Protein AF-V4JKI3-F1 (afdb_monomer_lite)

Foldseek 3Di:
DVLVVDDDDPVLDDPLNVVVVVVVVCCVVPPDLLLVLLLCLQQVVVQQVVLVVVQVVVVVVPRVGSPVSHDDDDDVVSSVVSVVSNVVVDDPVSSVVSNVSSVVSSVVVVVSVVVVVVVVVVVVPD

Sequence (126 aa):
MSELGVSYSPDLVSPEAVGYTHFLSWLALNGGVGELAVLVGVNFRTFCVNSTRLAEWAEGLGVRSAGFLRCVGLDEEREKLAEAIAERHVNMPMYRHVALVAQHYELAFWRSVARAAKQGALSGQG

Secondary structure (DSSP, 8-state):
-GGGT----GGG--HHHHHHHHHHHHHHHH--HHHHHHHIIIIIHHHHHHHHHHHHHHHHTT-S--GGGS-S---HHHHHHHHHHHHHT--HHHHHHHHHHHHHHHHHHHHHHHHHHHHHHHHTT-

Structure (mmCIF, N/CA/C/O backbone):
data_AF-V4JKI3-F1
#
_entry.id   AF-V4JKI3-F1
#
loop_
_atom_site.group_PDB
_atom_site.id
_atom_site.type_symbol
_atom_site.label_atom_id
_atom_site.label_alt_id
_atom_site.label_comp_id
_atom_site.label_asym_id
_atom_site.label_entity_id
_atom_site.label_seq_id
_atom_site.pdbx_PDB_ins_code
_atom_site.Cartn_x
_atom_site.Cartn_y
_atom_site.Cartn_z
_atom_site.occupancy
_atom_site.B_iso_or_equiv
_atom_site.auth_seq_id
_atom_site.auth_comp_id
_atom_site.auth_asym_id
_atom_site.auth_atom_id
_atom_site.pdbx_PDB_model_num
ATOM 1 N N . MET A 1 1 ? -4.983 -6.393 19.408 1.00 56.62 1 MET A N 1
ATOM 2 C CA . MET A 1 1 ? -6.252 -7.042 19.000 1.00 56.62 1 MET A CA 1
ATOM 3 C C . MET A 1 1 ? -7.242 -7.150 20.152 1.00 56.62 1 MET A C 1
ATOM 5 O O . MET A 1 1 ? -8.351 -6.674 19.973 1.00 56.62 1 MET A O 1
ATOM 9 N N . SER A 1 2 ? -6.855 -7.662 21.331 1.00 62.22 2 SER A N 1
ATOM 10 C CA . SER A 1 2 ? -7.753 -7.735 22.504 1.00 62.22 2 SER A CA 1
ATOM 11 C C . SER A 1 2 ? -8.327 -6.379 22.931 1.00 62.22 2 SER A C 1
ATOM 13 O O . SER A 1 2 ? -9.511 -6.285 23.216 1.00 62.22 2 SER A O 1
ATOM 15 N N . GLU A 1 3 ? -7.515 -5.320 22.907 1.00 71.31 3 GLU A N 1
ATOM 16 C CA . GLU A 1 3 ? -7.956 -3.956 23.230 1.00 71.31 3 GLU A CA 1
ATOM 17 C C . GLU A 1 3 ? -8.997 -3.393 22.253 1.00 71.31 3 GLU A C 1
ATOM 19 O O . GLU A 1 3 ? -9.885 -2.657 22.663 1.00 71.31 3 GLU A O 1
ATOM 24 N N . LEU A 1 4 ? -8.913 -3.761 20.974 1.00 73.88 4 LEU A N 1
ATOM 25 C CA . LEU A 1 4 ? -9.875 -3.320 19.963 1.00 73.88 4 LEU A CA 1
ATOM 26 C C . LEU A 1 4 ? -11.128 -4.205 19.921 1.00 73.88 4 LEU A C 1
ATOM 28 O O . LEU A 1 4 ? -12.034 -3.927 19.145 1.00 73.88 4 LEU A O 1
ATOM 32 N N . GLY A 1 5 ? -11.167 -5.297 20.695 1.00 74.38 5 GLY A N 1
ATOM 33 C CA . GLY A 1 5 ? -12.268 -6.262 20.664 1.00 74.38 5 GLY A CA 1
ATOM 34 C C . GLY A 1 5 ? -12.444 -6.971 19.315 1.00 74.38 5 GLY A C 1
ATOM 35 O O . GLY A 1 5 ? -13.503 -7.534 19.062 1.00 74.38 5 GLY A O 1
ATOM 36 N N . VAL A 1 6 ? -11.431 -6.943 18.439 1.00 73.38 6 VAL A N 1
ATOM 37 C CA . VAL A 1 6 ? -11.506 -7.530 17.092 1.00 73.38 6 VAL A CA 1
ATOM 38 C C . VAL A 1 6 ? -10.906 -8.931 17.098 1.00 73.38 6 VAL A C 1
ATOM 40 O O . VAL A 1 6 ? -9.735 -9.112 17.447 1.00 73.38 6 VAL A O 1
ATOM 43 N N . SER A 1 7 ? -11.694 -9.910 16.657 1.00 80.50 7 SER A N 1
ATOM 44 C CA . SER A 1 7 ? -11.240 -11.253 16.303 1.00 80.50 7 SER A CA 1
ATOM 45 C C . SER A 1 7 ? -11.208 -11.422 14.783 1.00 80.50 7 SER A C 1
ATOM 47 O O . SER A 1 7 ? -12.003 -10.837 14.049 1.00 80.50 7 SER A O 1
ATOM 49 N N . TYR A 1 8 ? -10.259 -12.221 14.298 1.00 81.06 8 TYR A N 1
ATOM 50 C CA . TYR A 1 8 ? -10.235 -12.624 12.896 1.00 81.06 8 TYR A CA 1
ATOM 51 C C . TYR A 1 8 ? -11.410 -13.567 12.598 1.00 81.06 8 TYR A C 1
ATOM 53 O O . TYR A 1 8 ? -11.661 -14.497 13.365 1.00 81.06 8 TYR A O 1
ATOM 61 N N . SER A 1 9 ? -12.084 -13.353 11.466 1.00 83.31 9 SER A N 1
ATOM 62 C CA . SER A 1 9 ? -13.073 -14.275 10.904 1.00 83.31 9 SER A CA 1
ATOM 63 C C . SER A 1 9 ? -12.887 -14.377 9.384 1.00 83.31 9 SER A C 1
ATOM 65 O O . SER A 1 9 ? -12.823 -13.333 8.725 1.00 83.31 9 SER A O 1
ATOM 67 N N . PRO A 1 10 ? -12.830 -15.594 8.809 1.00 84.19 10 PRO A N 1
ATOM 68 C CA . PRO A 1 10 ? -12.776 -15.790 7.360 1.00 84.19 10 PRO A CA 1
ATOM 69 C C . PRO A 1 10 ? -13.943 -15.132 6.610 1.00 84.19 10 PRO A C 1
ATOM 71 O O . PRO A 1 10 ? -13.747 -14.620 5.512 1.00 84.19 10 PRO A O 1
ATOM 74 N N . ASP A 1 11 ? -15.128 -15.070 7.221 1.00 85.06 11 ASP A N 1
ATOM 75 C CA . ASP A 1 11 ? -16.337 -14.507 6.601 1.00 85.06 11 ASP A CA 1
ATOM 76 C C . ASP A 1 11 ? -16.264 -12.982 6.413 1.00 85.06 11 ASP A C 1
ATOM 78 O O . ASP A 1 11 ? -17.041 -12.399 5.660 1.00 85.06 11 ASP A O 1
ATOM 82 N N . LEU A 1 12 ? -15.321 -12.324 7.096 1.00 79.94 12 LEU A N 1
ATOM 83 C CA . LEU A 1 12 ? -15.086 -10.882 7.001 1.00 79.94 12 LEU A CA 1
ATOM 84 C C . LEU A 1 12 ? -14.006 -10.521 5.970 1.00 79.94 12 LEU A C 1
ATOM 86 O O . LEU A 1 12 ? -13.678 -9.343 5.807 1.00 79.94 12 LEU A O 1
ATOM 90 N N . VAL A 1 13 ? -13.429 -11.508 5.275 1.00 82.62 13 VAL A N 1
ATOM 91 C CA . VAL A 1 13 ? -12.420 -11.259 4.240 1.00 82.62 13 VAL A CA 1
ATOM 92 C C . VAL A 1 13 ? -13.071 -10.568 3.038 1.00 82.62 13 VAL A C 1
ATOM 94 O O . VAL A 1 13 ? -13.971 -11.100 2.395 1.00 82.62 13 VAL A O 1
ATOM 97 N N . SER A 1 14 ? -12.585 -9.369 2.708 1.00 82.75 14 SER A N 1
ATOM 98 C CA . SER A 1 14 ? -13.045 -8.605 1.543 1.00 82.75 14 SER A CA 1
ATOM 99 C C . SER A 1 14 ? -12.614 -9.289 0.233 1.00 82.75 14 SER A C 1
ATOM 101 O O . SER A 1 14 ? -11.419 -9.548 0.052 1.00 82.75 14 SER A O 1
ATOM 103 N N . PRO A 1 15 ? -13.538 -9.521 -0.722 1.00 87.31 15 PRO A N 1
ATOM 104 C CA . PRO A 1 15 ? -13.191 -10.006 -2.059 1.00 87.31 15 PRO A CA 1
ATOM 105 C C . PRO A 1 15 ? -12.174 -9.110 -2.776 1.00 87.31 15 PRO A C 1
ATOM 107 O O . PRO A 1 15 ? -11.311 -9.601 -3.500 1.00 87.31 15 PRO A O 1
ATOM 110 N N . GLU A 1 16 ? -12.224 -7.797 -2.546 1.00 86.62 16 GLU A N 1
ATOM 111 C CA . GLU A 1 16 ? -11.261 -6.849 -3.106 1.00 86.62 16 GLU A CA 1
ATOM 112 C C . GLU A 1 16 ? -9.844 -7.052 -2.542 1.00 86.62 16 GLU A C 1
ATOM 114 O O . GLU A 1 16 ? -8.874 -6.945 -3.290 1.00 86.62 16 GLU A O 1
ATOM 119 N N . ALA A 1 17 ? -9.704 -7.414 -1.260 1.00 84.31 17 ALA A N 1
ATOM 120 C CA . ALA A 1 17 ? -8.407 -7.755 -0.664 1.00 84.31 17 ALA A CA 1
ATOM 121 C C . ALA A 1 17 ? -7.819 -9.053 -1.251 1.00 84.31 17 ALA A C 1
ATOM 123 O O . ALA A 1 17 ? -6.609 -9.158 -1.475 1.00 84.31 17 ALA A O 1
ATOM 124 N N . VAL A 1 18 ? -8.680 -10.028 -1.562 1.00 89.38 18 VAL A N 1
ATOM 125 C CA . VAL A 1 18 ? -8.289 -11.244 -2.290 1.00 89.38 18 VAL A CA 1
ATOM 126 C C . VAL A 1 18 ? -7.815 -10.878 -3.698 1.00 89.38 18 VAL A C 1
ATOM 128 O O . VAL A 1 18 ? -6.714 -11.261 -4.095 1.00 89.38 18 VAL A O 1
ATOM 131 N N . GLY A 1 19 ? -8.587 -10.064 -4.425 1.00 91.94 19 GLY A N 1
ATOM 132 C CA . GLY A 1 19 ? -8.219 -9.561 -5.751 1.00 91.94 19 GLY A CA 1
ATOM 133 C C . GLY A 1 19 ? -6.879 -8.821 -5.760 1.00 91.94 19 GLY A C 1
ATOM 134 O O . GLY A 1 19 ? -6.051 -9.059 -6.643 1.00 91.94 19 GLY A O 1
ATOM 135 N N . TYR A 1 20 ? -6.613 -8.004 -4.736 1.00 92.00 20 TYR A N 1
ATOM 136 C CA . TYR A 1 20 ? -5.331 -7.317 -4.621 1.00 92.00 20 TYR A CA 1
ATOM 137 C C . TYR A 1 20 ? -4.175 -8.313 -4.470 1.00 92.00 20 TYR A C 1
ATOM 139 O O . TYR A 1 20 ? -3.173 -8.217 -5.173 1.00 92.00 20 TYR A O 1
ATOM 147 N N . THR A 1 21 ? -4.344 -9.339 -3.634 1.00 91.19 21 THR A N 1
ATOM 148 C CA . THR A 1 21 ? -3.334 -10.394 -3.439 1.00 91.19 21 THR A CA 1
ATOM 149 C C . THR A 1 21 ? -3.056 -11.174 -4.730 1.00 91.19 21 THR A C 1
ATOM 151 O O . THR A 1 21 ? -1.902 -11.485 -5.037 1.00 91.19 21 THR A O 1
ATOM 154 N N . HIS A 1 22 ? -4.087 -11.445 -5.536 1.00 95.12 22 HIS A N 1
ATOM 155 C CA . HIS A 1 22 ? -3.915 -12.040 -6.865 1.00 95.12 22 HIS A CA 1
ATOM 156 C C . HIS A 1 22 ? -3.135 -11.128 -7.814 1.00 95.12 22 HIS A C 1
ATOM 158 O O . HIS A 1 22 ? -2.247 -11.611 -8.514 1.00 95.12 22 HIS A O 1
ATOM 164 N N . PHE A 1 23 ? -3.417 -9.823 -7.818 1.00 94.56 23 PHE A N 1
ATOM 165 C CA . PHE A 1 23 ? -2.649 -8.862 -8.610 1.00 94.56 23 PHE A CA 1
ATOM 166 C C . PHE A 1 23 ? -1.176 -8.818 -8.186 1.00 94.56 23 PHE A C 1
ATOM 168 O O . PHE A 1 23 ? -0.301 -8.871 -9.046 1.00 94.56 23 PHE A O 1
ATOM 175 N N . LEU A 1 24 ? -0.890 -8.799 -6.881 1.00 93.88 24 LEU A N 1
ATOM 176 C CA . LEU A 1 24 ? 0.481 -8.850 -6.364 1.00 93.8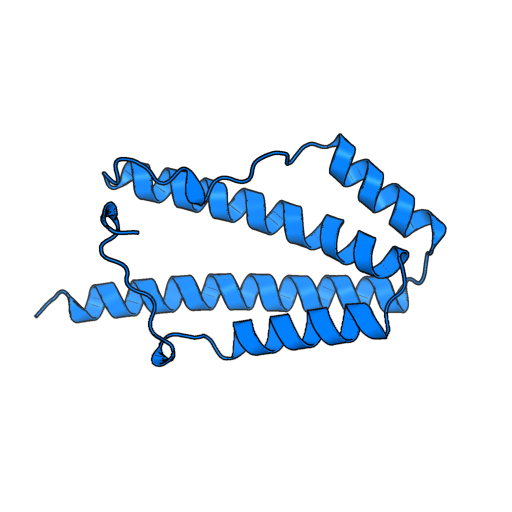8 24 LEU A CA 1
ATOM 177 C C . LEU A 1 24 ? 1.201 -10.138 -6.787 1.00 93.88 24 LEU A C 1
ATOM 179 O O . LEU A 1 24 ? 2.359 -10.095 -7.194 1.00 93.88 24 LEU A O 1
ATOM 183 N N . SER A 1 25 ? 0.500 -11.273 -6.754 1.00 95.56 25 SER A N 1
ATOM 184 C CA . SER A 1 25 ? 1.038 -12.565 -7.198 1.00 95.56 25 SER A CA 1
ATOM 185 C C . SER A 1 25 ? 1.316 -12.576 -8.703 1.00 95.56 25 SER A C 1
ATOM 187 O O . SER A 1 25 ? 2.366 -13.040 -9.142 1.00 95.56 25 SER A O 1
ATOM 189 N N . TRP A 1 26 ? 0.400 -12.026 -9.506 1.00 96.38 26 TRP A N 1
ATOM 190 C CA . TRP A 1 26 ? 0.605 -11.850 -10.941 1.00 96.38 26 TRP A CA 1
ATOM 191 C C . TRP A 1 26 ? 1.808 -10.947 -11.218 1.00 96.38 26 TRP A C 1
ATOM 193 O O . TRP A 1 26 ? 2.644 -11.297 -12.049 1.00 96.38 26 TRP A O 1
ATOM 203 N N . LEU A 1 27 ? 1.940 -9.834 -10.494 1.00 95.25 27 LEU A N 1
ATOM 204 C CA . LEU A 1 27 ? 3.048 -8.903 -10.663 1.00 95.25 27 LEU A CA 1
ATOM 205 C C . LEU A 1 27 ? 4.389 -9.538 -10.286 1.00 95.25 27 LEU A C 1
ATOM 207 O O . LEU A 1 27 ? 5.371 -9.327 -10.984 1.00 95.25 27 LEU A O 1
ATOM 211 N N . ALA A 1 28 ? 4.434 -10.357 -9.236 1.00 93.81 28 ALA A N 1
ATOM 212 C CA . ALA A 1 28 ? 5.646 -11.077 -8.854 1.00 93.81 28 ALA A CA 1
ATOM 213 C C . ALA A 1 28 ? 6.114 -12.078 -9.927 1.00 93.81 28 ALA A C 1
ATOM 215 O O . ALA A 1 28 ? 7.309 -12.332 -10.048 1.00 93.81 28 ALA A O 1
ATOM 216 N N . LEU A 1 29 ? 5.182 -12.648 -10.699 1.00 95.38 29 LEU A N 1
ATOM 217 C CA . LEU A 1 29 ? 5.481 -13.619 -11.756 1.00 95.38 29 LEU A CA 1
ATOM 218 C C . LEU A 1 29 ? 5.750 -12.976 -13.124 1.00 95.38 29 LEU A C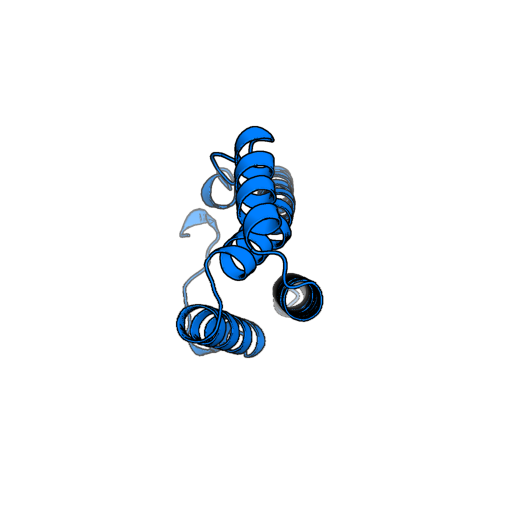 1
ATOM 220 O O . LEU A 1 29 ? 6.489 -13.544 -13.923 1.00 95.38 29 LEU A O 1
ATOM 224 N N . ASN A 1 30 ? 5.116 -11.838 -13.417 1.00 93.75 30 ASN A N 1
ATOM 225 C CA . ASN A 1 30 ? 5.098 -11.237 -14.758 1.00 93.75 30 ASN A CA 1
ATOM 226 C C . ASN A 1 30 ? 5.784 -9.865 -14.824 1.00 93.75 30 ASN A C 1
ATOM 228 O O . ASN A 1 30 ? 6.078 -9.384 -15.915 1.00 93.75 30 ASN A O 1
ATOM 232 N N . GLY A 1 31 ? 5.998 -9.216 -13.681 1.00 91.25 31 GLY A N 1
ATOM 233 C CA . GLY A 1 31 ? 6.670 -7.926 -13.578 1.00 91.25 31 GLY A CA 1
ATOM 234 C C . GLY A 1 31 ? 8.181 -8.065 -13.430 1.00 91.25 31 GLY A C 1
ATOM 235 O O . GLY A 1 31 ? 8.699 -9.093 -12.995 1.00 91.25 31 GLY A O 1
ATOM 236 N N . GLY A 1 32 ? 8.895 -6.999 -13.779 1.00 92.56 32 GLY A N 1
ATOM 237 C CA . GLY A 1 32 ? 10.307 -6.841 -13.478 1.00 92.56 32 GLY A CA 1
ATOM 238 C C . GLY A 1 32 ? 10.536 -6.069 -12.180 1.00 92.56 32 GLY A C 1
ATOM 239 O O . GLY A 1 32 ? 9.618 -5.606 -11.499 1.00 92.56 32 GLY A O 1
ATOM 240 N N . VAL A 1 33 ? 11.815 -5.886 -11.855 1.00 92.00 33 VAL A N 1
ATOM 241 C CA . VAL A 1 33 ? 12.250 -5.096 -10.693 1.00 92.00 33 VAL A CA 1
ATOM 242 C C . VAL A 1 33 ? 11.744 -3.647 -10.772 1.00 92.00 33 VAL A C 1
ATOM 244 O O . VAL A 1 33 ? 11.403 -3.069 -9.743 1.00 92.00 33 VAL A O 1
ATOM 247 N N . GLY A 1 34 ? 11.632 -3.082 -11.980 1.00 93.44 34 GLY A N 1
ATOM 248 C CA . GLY A 1 34 ? 11.077 -1.746 -12.200 1.00 93.44 34 GLY A CA 1
ATOM 249 C C . GLY A 1 34 ? 9.618 -1.628 -11.773 1.00 93.44 34 GLY A C 1
ATOM 250 O O . GLY A 1 34 ? 9.265 -0.743 -10.999 1.00 93.44 34 GLY A O 1
ATOM 251 N N . GLU A 1 35 ? 8.765 -2.550 -12.219 1.00 93.12 35 GLU A N 1
ATOM 252 C CA . GLU A 1 35 ? 7.348 -2.539 -11.860 1.00 93.12 35 GLU A CA 1
ATOM 253 C C . GLU A 1 35 ? 7.115 -2.799 -10.364 1.00 93.12 35 GLU A C 1
ATOM 255 O O . GLU A 1 35 ? 6.233 -2.184 -9.760 1.00 93.12 35 GLU A O 1
ATOM 260 N N . LEU A 1 36 ? 7.923 -3.665 -9.746 1.00 92.06 36 LEU A N 1
ATOM 261 C CA . LEU A 1 36 ? 7.895 -3.870 -8.295 1.00 92.06 36 LEU A CA 1
ATOM 262 C C . LEU A 1 36 ? 8.286 -2.593 -7.542 1.00 92.06 36 LEU A C 1
ATOM 264 O O . LEU A 1 36 ? 7.656 -2.250 -6.541 1.00 92.06 36 LEU A O 1
ATOM 268 N N . ALA A 1 37 ? 9.282 -1.856 -8.036 1.00 92.12 37 ALA A N 1
ATOM 269 C CA . ALA A 1 37 ? 9.685 -0.585 -7.448 1.00 92.12 37 ALA A CA 1
ATOM 270 C C . ALA A 1 37 ? 8.590 0.487 -7.580 1.00 92.12 37 ALA A C 1
ATOM 272 O O . ALA A 1 37 ? 8.328 1.206 -6.616 1.00 92.12 37 ALA A O 1
ATOM 273 N N . VAL A 1 38 ? 7.876 0.533 -8.713 1.00 91.12 38 VAL A N 1
ATOM 274 C CA . VAL A 1 38 ? 6.693 1.399 -8.883 1.00 91.12 38 VAL A CA 1
ATOM 275 C C . VAL A 1 38 ? 5.600 1.054 -7.876 1.00 91.12 38 VAL A C 1
ATOM 277 O O . VAL A 1 38 ? 5.057 1.957 -7.239 1.00 91.12 38 VAL A O 1
ATOM 280 N N . LEU A 1 39 ? 5.286 -0.233 -7.693 1.00 90.50 39 LEU A N 1
ATOM 281 C CA . LEU A 1 39 ? 4.305 -0.665 -6.695 1.00 90.50 39 LEU A CA 1
ATOM 282 C C . LEU A 1 39 ? 4.687 -0.169 -5.292 1.00 90.50 39 LEU A C 1
ATOM 284 O O . LEU A 1 39 ? 3.844 0.395 -4.594 1.00 90.50 39 LEU A O 1
ATOM 288 N N . VAL A 1 40 ? 5.945 -0.364 -4.884 1.00 86.44 40 VAL A N 1
ATOM 289 C CA . VAL A 1 40 ? 6.436 0.073 -3.569 1.00 86.44 40 VAL A CA 1
ATOM 290 C C . VAL A 1 40 ? 6.341 1.592 -3.437 1.00 86.44 40 VAL A C 1
ATOM 292 O O . VAL A 1 40 ? 5.745 2.073 -2.476 1.00 86.44 40 VAL A O 1
ATOM 295 N N . GLY A 1 41 ? 6.860 2.346 -4.409 1.00 83.88 41 GLY A N 1
ATOM 296 C CA . GLY A 1 41 ? 6.873 3.809 -4.362 1.00 83.88 41 GLY A CA 1
ATOM 297 C C . GLY A 1 41 ? 5.472 4.425 -4.313 1.00 83.88 41 GLY A C 1
ATOM 298 O O . GLY A 1 41 ? 5.212 5.323 -3.515 1.00 83.88 41 GLY A O 1
ATOM 299 N N . VAL A 1 42 ? 4.535 3.915 -5.117 1.00 81.31 42 VAL A N 1
ATOM 300 C CA . VAL A 1 42 ? 3.178 4.477 -5.213 1.00 81.31 42 VAL A CA 1
ATOM 301 C C . VAL A 1 42 ? 2.283 4.018 -4.059 1.00 81.31 42 VAL A C 1
ATOM 303 O O . VAL A 1 42 ? 1.511 4.818 -3.518 1.00 81.31 42 VAL A O 1
ATOM 306 N N . ASN A 1 43 ? 2.356 2.741 -3.672 1.00 82.69 43 ASN A N 1
ATOM 307 C CA . ASN A 1 43 ? 1.397 2.172 -2.728 1.00 82.69 43 ASN A CA 1
ATOM 308 C C . ASN A 1 43 ? 1.821 2.331 -1.268 1.00 82.69 43 ASN A C 1
ATOM 310 O O . ASN A 1 43 ? 0.997 2.678 -0.422 1.00 82.69 43 ASN A O 1
ATOM 314 N N . PHE A 1 44 ? 3.100 2.097 -0.960 1.00 83.81 44 PHE A N 1
ATOM 315 C CA . PHE A 1 44 ? 3.563 2.019 0.427 1.00 83.81 44 PHE A CA 1
ATOM 316 C C . PHE A 1 44 ? 3.399 3.352 1.160 1.00 83.81 44 PHE A C 1
ATOM 318 O O . PHE A 1 44 ? 2.899 3.388 2.283 1.00 83.81 44 PHE A O 1
ATOM 325 N N . ARG A 1 45 ? 3.722 4.465 0.493 1.00 83.56 45 ARG A N 1
ATOM 326 C CA . ARG A 1 45 ? 3.553 5.809 1.052 1.00 83.56 45 ARG A CA 1
ATOM 327 C C . ARG A 1 45 ? 2.107 6.097 1.441 1.00 83.56 45 ARG A C 1
ATOM 329 O O . ARG A 1 45 ? 1.835 6.515 2.565 1.00 83.56 45 ARG A O 1
ATOM 336 N N . THR A 1 46 ? 1.180 5.870 0.514 1.00 84.38 46 THR A N 1
ATOM 337 C CA . THR A 1 46 ? -0.252 6.125 0.729 1.00 84.38 46 THR A CA 1
ATOM 338 C C . THR A 1 46 ? -0.792 5.287 1.879 1.00 84.38 46 THR A C 1
ATOM 340 O O . THR A 1 46 ? -1.445 5.825 2.778 1.00 84.38 46 THR A O 1
ATOM 343 N N . PHE A 1 47 ? -0.448 3.998 1.888 1.00 86.88 47 PHE A N 1
ATOM 344 C CA . PHE A 1 47 ? -0.816 3.080 2.954 1.00 86.88 47 PHE A CA 1
ATOM 345 C C . PHE A 1 47 ? -0.339 3.595 4.316 1.00 86.88 47 PHE A C 1
ATOM 347 O O . PHE A 1 47 ? -1.141 3.729 5.238 1.00 86.88 47 PHE A O 1
ATOM 354 N N . CYS A 1 48 ? 0.935 3.984 4.414 1.00 88.06 48 CYS A N 1
ATOM 355 C CA . CYS A 1 48 ? 1.539 4.462 5.652 1.00 88.06 48 CYS A CA 1
ATOM 356 C C . CYS A 1 48 ? 0.946 5.767 6.180 1.00 88.06 48 CYS A C 1
ATOM 358 O O . CYS A 1 48 ? 0.742 5.915 7.389 1.00 88.06 48 CYS A O 1
ATOM 360 N N . VAL A 1 49 ? 0.642 6.714 5.292 1.00 87.69 49 VAL A N 1
ATOM 361 C CA . VAL A 1 49 ? -0.028 7.964 5.672 1.00 87.69 49 VAL A CA 1
ATOM 362 C C . VAL A 1 49 ? -1.424 7.671 6.220 1.00 87.69 49 VAL A C 1
ATOM 364 O O . VAL A 1 49 ? -1.797 8.181 7.278 1.00 87.69 49 VAL A O 1
ATOM 367 N N . ASN A 1 50 ? -2.198 6.834 5.529 1.00 89.50 50 ASN A N 1
ATOM 368 C CA . ASN A 1 50 ? -3.574 6.541 5.919 1.00 89.50 50 ASN A CA 1
ATOM 369 C C . ASN A 1 50 ? -3.650 5.698 7.196 1.00 89.50 50 ASN A C 1
ATOM 371 O O . ASN A 1 50 ? -4.478 5.977 8.062 1.00 89.50 50 ASN A O 1
ATOM 375 N N . SER A 1 51 ? -2.768 4.712 7.357 1.00 90.94 51 SER A N 1
ATOM 376 C CA . SER A 1 51 ? -2.718 3.867 8.550 1.00 90.94 51 SER A CA 1
ATOM 377 C C . SER A 1 51 ? -2.284 4.657 9.790 1.00 90.94 51 SER A C 1
ATOM 379 O O . SER A 1 51 ? -2.864 4.495 10.862 1.00 90.94 51 SER A O 1
ATOM 381 N N . THR A 1 52 ? -1.345 5.594 9.632 1.00 91.31 52 THR A N 1
ATOM 382 C CA . THR A 1 52 ? -0.932 6.508 10.708 1.00 91.31 52 THR A CA 1
ATOM 383 C C . THR A 1 52 ? -2.075 7.435 11.120 1.00 91.31 52 THR A C 1
ATOM 385 O O . THR A 1 52 ? -2.358 7.559 12.309 1.00 91.31 52 THR A O 1
ATOM 388 N N . ARG A 1 53 ? -2.805 8.010 10.155 1.00 90.69 53 ARG A N 1
ATOM 389 C CA . ARG A 1 53 ? -4.009 8.812 10.440 1.00 90.69 53 ARG A CA 1
ATOM 390 C C . ARG A 1 53 ? -5.093 8.000 11.145 1.00 90.69 53 ARG A C 1
ATOM 392 O O . ARG A 1 53 ? -5.762 8.516 12.035 1.00 90.69 53 ARG A O 1
ATOM 399 N N . LEU A 1 54 ? -5.269 6.735 10.760 1.00 89.62 54 LEU A N 1
ATOM 400 C CA . LEU A 1 54 ? -6.214 5.838 11.419 1.00 89.62 54 LEU A CA 1
ATOM 401 C C . LEU A 1 54 ? -5.808 5.569 12.875 1.00 89.62 54 LEU A C 1
ATOM 403 O O . LEU A 1 54 ? -6.677 5.557 13.744 1.00 89.62 54 LEU A O 1
ATOM 407 N N . ALA A 1 55 ? -4.508 5.399 13.146 1.00 91.00 55 ALA A N 1
ATOM 408 C CA . ALA A 1 55 ? -3.989 5.260 14.506 1.00 91.00 55 ALA A CA 1
ATOM 409 C C . ALA A 1 55 ? -4.315 6.488 15.362 1.00 91.00 55 ALA A C 1
ATOM 411 O O . ALA A 1 55 ? -4.887 6.355 16.440 1.00 91.00 55 ALA A O 1
ATOM 412 N N . GLU A 1 56 ? -4.002 7.679 14.849 1.00 91.88 56 GLU A N 1
ATOM 413 C CA . GLU A 1 56 ? -4.238 8.955 15.534 1.00 91.88 56 GLU A CA 1
ATOM 414 C C . GLU A 1 56 ? -5.719 9.180 15.826 1.00 91.88 56 GLU A C 1
ATOM 416 O O . GLU A 1 56 ? -6.086 9.594 16.924 1.00 91.88 56 GLU A O 1
ATOM 421 N N . TRP A 1 57 ? -6.583 8.863 14.862 1.00 90.56 57 TRP A N 1
ATOM 422 C CA . TRP A 1 57 ? -8.024 8.942 15.053 1.00 90.56 57 TRP A CA 1
ATOM 423 C C . TRP A 1 57 ? -8.520 7.965 16.128 1.00 90.56 57 TRP A C 1
ATOM 425 O O . TRP A 1 57 ? -9.290 8.366 16.998 1.00 90.56 57 TRP A O 1
ATOM 435 N N . ALA A 1 58 ? -8.062 6.710 16.109 1.00 88.69 58 ALA A N 1
ATOM 436 C CA . ALA A 1 58 ? -8.441 5.711 17.108 1.00 88.69 58 ALA A CA 1
ATOM 437 C C . ALA A 1 58 ? -7.980 6.105 18.524 1.00 88.69 58 ALA A C 1
ATOM 439 O O . ALA A 1 58 ? -8.745 5.990 19.482 1.00 88.69 58 ALA A O 1
ATOM 440 N N . GLU A 1 59 ? -6.757 6.619 18.654 1.00 91.25 59 GLU A N 1
ATOM 441 C CA . GLU A 1 59 ? -6.214 7.144 19.914 1.00 91.25 59 GLU A CA 1
ATOM 442 C C . GLU A 1 59 ? -7.022 8.357 20.404 1.00 91.25 59 GLU A C 1
ATOM 444 O O . GLU A 1 59 ? -7.365 8.440 21.583 1.00 91.25 59 GLU A O 1
ATOM 449 N N . GLY A 1 60 ? -7.440 9.240 19.490 1.00 90.12 60 GLY A N 1
ATOM 450 C CA . GLY A 1 60 ? -8.350 10.351 19.785 1.00 90.12 60 GLY A CA 1
ATOM 451 C C . GLY A 1 60 ? -9.741 9.923 20.276 1.00 90.12 60 GLY A C 1
ATOM 452 O O . GLY A 1 60 ? -10.413 10.701 20.950 1.00 90.12 60 GLY A O 1
ATOM 453 N N . LEU A 1 61 ? -10.165 8.687 19.989 1.00 89.31 61 LEU A N 1
ATOM 454 C CA . LEU A 1 61 ? -11.405 8.083 20.493 1.00 89.31 61 LEU A CA 1
ATOM 455 C C . LEU A 1 61 ? -11.221 7.304 21.809 1.00 89.31 61 LEU A C 1
ATOM 457 O O . LEU A 1 61 ? -12.180 6.714 22.305 1.00 89.31 61 LEU A O 1
ATOM 461 N N . GLY A 1 62 ? -10.018 7.298 22.390 1.00 88.62 62 GLY A N 1
ATOM 462 C CA . GLY A 1 62 ? -9.733 6.661 23.679 1.00 88.62 62 GLY A CA 1
ATOM 463 C C . GLY A 1 62 ? -9.146 5.247 23.601 1.00 88.62 62 GLY A C 1
ATOM 464 O O . GLY A 1 62 ? -9.023 4.593 24.637 1.00 88.62 62 GLY A O 1
ATOM 465 N N . VAL A 1 63 ? -8.752 4.763 22.416 1.00 88.94 63 VAL A N 1
ATOM 466 C CA . VAL A 1 63 ? -7.931 3.541 22.298 1.00 88.94 63 VAL A CA 1
ATOM 467 C C . VAL A 1 63 ? -6.554 3.812 22.913 1.00 88.94 63 VAL A C 1
ATOM 469 O O . VAL A 1 63 ? -5.904 4.783 22.533 1.00 88.94 63 VAL A O 1
ATOM 472 N N . ARG A 1 64 ? -6.069 2.971 23.843 1.00 86.19 64 ARG A N 1
ATOM 473 C CA . ARG A 1 64 ? -4.806 3.263 24.557 1.00 86.19 64 ARG A CA 1
ATOM 474 C C . ARG A 1 64 ? -3.575 3.053 23.683 1.00 86.19 64 ARG A C 1
ATOM 476 O O . ARG A 1 64 ? -2.566 3.712 23.911 1.00 86.19 64 ARG A O 1
ATOM 483 N N . SER A 1 65 ? -3.627 2.131 22.721 1.00 85.50 65 SER A N 1
ATOM 484 C CA . SER A 1 65 ? -2.539 1.921 21.764 1.00 85.50 65 SER A CA 1
ATOM 485 C C . SER A 1 65 ? -3.050 1.501 20.388 1.00 85.50 65 SER A C 1
ATOM 487 O O . SER A 1 65 ? -3.559 0.392 20.203 1.00 85.50 65 SER A O 1
ATOM 489 N N . ALA A 1 66 ? -2.853 2.370 19.393 1.00 88.25 66 ALA A N 1
ATOM 490 C CA . ALA A 1 66 ? -3.062 2.055 17.981 1.00 88.25 66 ALA A CA 1
ATO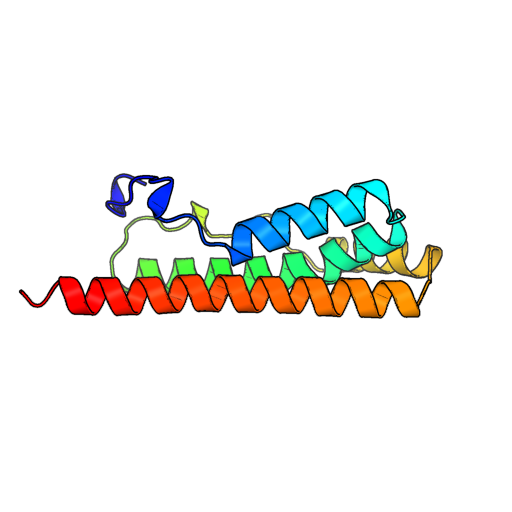M 491 C C . ALA A 1 66 ? -1.736 2.003 17.196 1.00 88.25 66 ALA A C 1
ATOM 493 O O . ALA A 1 66 ? -1.727 1.996 15.965 1.00 88.25 66 ALA A O 1
ATOM 494 N N . GLY A 1 67 ? -0.601 1.905 17.901 1.00 85.88 67 GLY A N 1
ATOM 495 C CA . GLY A 1 67 ? 0.741 1.953 17.312 1.00 85.88 67 GLY A CA 1
ATOM 496 C C . GLY A 1 67 ? 1.019 0.877 16.257 1.00 85.88 67 GLY A C 1
ATOM 497 O O . GLY A 1 67 ? 1.813 1.113 15.356 1.00 85.88 67 GLY A O 1
ATOM 498 N N . PHE A 1 68 ? 0.322 -0.263 16.298 1.00 85.88 68 PHE A N 1
ATOM 499 C CA . PHE A 1 68 ? 0.453 -1.325 15.289 1.00 85.88 68 PHE A CA 1
ATOM 500 C C . PHE A 1 68 ? 0.003 -0.900 13.878 1.00 85.88 68 PHE A C 1
ATOM 502 O O . PHE A 1 68 ? 0.366 -1.556 12.906 1.00 85.88 68 PHE A O 1
ATOM 509 N N . LEU A 1 69 ? -0.795 0.169 13.759 1.00 88.31 69 LEU A N 1
ATOM 510 C CA . LEU A 1 69 ? -1.192 0.752 12.475 1.00 88.31 69 LEU A CA 1
ATOM 511 C C . LEU A 1 69 ? -0.142 1.730 11.935 1.00 88.31 69 LEU A C 1
ATOM 513 O O . LEU A 1 69 ? -0.163 2.054 10.749 1.00 88.31 69 LEU A O 1
ATOM 517 N N . ARG A 1 70 ? 0.766 2.236 12.774 1.00 88.50 70 ARG A N 1
ATOM 518 C CA . ARG A 1 70 ? 1.765 3.219 12.348 1.00 88.50 70 ARG A CA 1
ATOM 519 C C . ARG A 1 70 ? 2.850 2.517 11.541 1.00 88.50 70 ARG A C 1
ATOM 521 O O . ARG A 1 70 ? 3.456 1.550 11.997 1.00 88.50 70 ARG A O 1
ATOM 528 N N . CYS A 1 71 ? 3.114 3.027 10.344 1.00 84.19 71 CYS A N 1
ATOM 529 C CA . CYS A 1 71 ? 4.260 2.565 9.577 1.00 84.19 71 CYS A CA 1
ATOM 530 C C . CYS A 1 71 ? 5.564 3.007 10.232 1.00 84.19 71 CYS A C 1
ATOM 532 O O . CYS A 1 71 ? 5.707 4.151 10.662 1.00 84.19 71 CYS A O 1
ATOM 534 N N . VAL A 1 72 ? 6.544 2.111 10.217 1.00 75.81 72 VAL A N 1
ATOM 535 C CA . VAL A 1 72 ? 7.922 2.406 10.602 1.00 75.81 72 VAL A CA 1
ATOM 536 C C . VAL A 1 72 ? 8.768 2.433 9.333 1.00 75.81 72 VAL A C 1
ATOM 538 O O . VAL A 1 72 ? 8.679 1.521 8.514 1.00 75.81 72 VAL A O 1
ATOM 541 N N . GLY A 1 73 ? 9.592 3.469 9.171 1.00 67.69 73 GLY A N 1
ATOM 542 C CA . GLY A 1 73 ? 10.528 3.561 8.047 1.00 67.69 73 GLY A CA 1
ATOM 543 C C . GLY A 1 73 ? 9.924 4.087 6.744 1.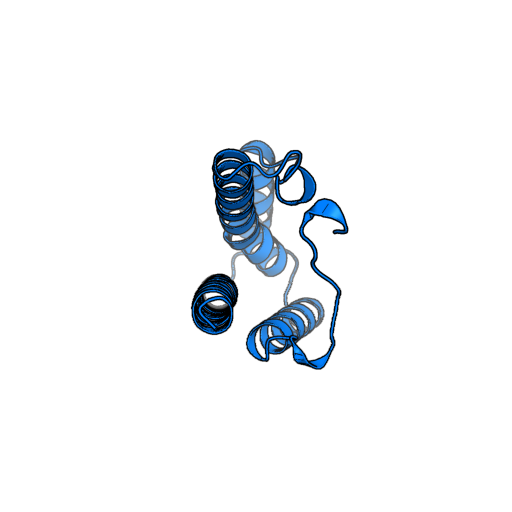00 67.69 73 GLY A C 1
ATOM 544 O O . GLY A 1 73 ? 10.383 3.692 5.678 1.00 67.69 73 GLY A O 1
ATOM 545 N N . LEU A 1 74 ? 8.909 4.955 6.810 1.00 70.44 74 LEU A N 1
ATOM 546 C CA . LEU A 1 74 ? 8.609 5.853 5.695 1.00 70.44 74 LEU A CA 1
ATOM 547 C C . LEU A 1 74 ? 9.578 7.037 5.779 1.00 70.44 74 LEU A C 1
ATOM 549 O O . LEU A 1 74 ? 9.488 7.839 6.707 1.00 70.44 74 LEU A O 1
ATOM 553 N N . ASP A 1 75 ? 10.502 7.128 4.833 1.00 78.50 75 ASP A N 1
ATOM 554 C CA . ASP A 1 75 ? 11.382 8.278 4.667 1.00 78.50 75 ASP A CA 1
ATOM 555 C C . ASP A 1 75 ? 11.528 8.604 3.174 1.00 78.50 75 ASP A C 1
ATOM 557 O O . ASP A 1 75 ? 11.306 7.761 2.300 1.00 78.50 75 ASP A O 1
ATOM 561 N N . GLU A 1 76 ? 11.866 9.858 2.875 1.00 82.94 76 GLU A N 1
ATOM 562 C CA . GLU A 1 76 ? 12.058 10.306 1.493 1.00 82.94 76 GLU A CA 1
ATOM 563 C C . GLU A 1 76 ? 13.201 9.562 0.789 1.00 82.94 76 GLU A C 1
ATOM 565 O O . GLU A 1 76 ? 13.215 9.479 -0.437 1.00 82.94 76 GLU A O 1
ATOM 570 N N . GLU A 1 77 ? 14.180 9.037 1.532 1.00 86.00 77 GLU A N 1
ATOM 571 C CA . GLU A 1 77 ? 15.306 8.312 0.944 1.00 86.00 77 GLU A CA 1
ATOM 572 C C . GLU A 1 77 ? 14.853 6.988 0.325 1.00 86.00 77 GLU A C 1
ATOM 574 O O . GLU A 1 77 ? 15.251 6.660 -0.790 1.00 86.00 77 GLU A O 1
ATOM 579 N N . ARG A 1 78 ? 13.963 6.250 0.989 1.00 83.19 78 ARG A N 1
ATOM 580 C CA . ARG A 1 78 ? 13.372 5.011 0.470 1.00 83.19 78 ARG A CA 1
ATOM 581 C C . ARG A 1 78 ? 12.487 5.258 -0.739 1.00 83.19 78 ARG A C 1
ATOM 583 O O . ARG A 1 78 ? 12.519 4.457 -1.672 1.00 83.19 78 ARG A O 1
ATOM 590 N N . GLU A 1 79 ? 11.736 6.357 -0.747 1.00 85.88 79 GLU A N 1
ATOM 591 C CA . GLU A 1 79 ? 10.953 6.764 -1.920 1.00 85.88 79 GLU A CA 1
ATOM 592 C C . GLU A 1 79 ? 11.878 7.050 -3.113 1.00 85.88 79 GLU A C 1
ATOM 594 O O . GLU A 1 79 ? 11.681 6.479 -4.186 1.00 85.88 79 GLU A O 1
ATOM 599 N N . LYS A 1 80 ? 12.957 7.818 -2.900 1.00 88.81 80 LYS A N 1
ATOM 600 C CA . LYS A 1 80 ? 13.979 8.095 -3.926 1.00 88.81 80 LYS A CA 1
ATOM 601 C C . LYS A 1 80 ? 14.672 6.827 -4.423 1.00 88.81 80 LYS A C 1
ATOM 603 O O . LYS A 1 80 ? 14.963 6.711 -5.609 1.00 88.81 80 LYS A O 1
ATOM 608 N N . LEU A 1 81 ? 14.938 5.860 -3.542 1.00 89.81 81 LEU A N 1
ATOM 609 C CA . LEU A 1 81 ? 15.519 4.573 -3.932 1.00 89.81 81 LEU A CA 1
ATOM 610 C C . LEU A 1 81 ? 14.565 3.767 -4.821 1.00 89.81 81 LEU A C 1
ATOM 612 O O . LEU A 1 81 ? 15.002 3.216 -5.830 1.00 89.81 81 LEU A O 1
ATOM 616 N N . ALA A 1 82 ? 13.276 3.710 -4.475 1.00 89.31 82 ALA A N 1
ATOM 617 C CA . ALA A 1 82 ? 12.273 3.041 -5.300 1.00 89.31 82 ALA A CA 1
ATOM 618 C C . ALA A 1 82 ? 12.133 3.723 -6.672 1.00 89.31 82 ALA A C 1
ATOM 620 O O . ALA A 1 82 ? 12.129 3.044 -7.698 1.00 89.31 82 ALA A O 1
ATOM 621 N N . GLU A 1 83 ? 12.103 5.056 -6.704 1.00 89.19 83 GLU A N 1
ATOM 622 C CA . GLU A 1 83 ? 12.062 5.834 -7.945 1.00 89.19 83 GLU A CA 1
ATOM 623 C C . GLU A 1 83 ? 13.299 5.580 -8.813 1.00 89.19 83 GLU A C 1
ATOM 625 O O . GLU A 1 83 ? 13.162 5.200 -9.972 1.00 89.19 83 GLU A O 1
ATOM 630 N N . ALA A 1 84 ? 14.505 5.645 -8.245 1.00 92.31 84 ALA A N 1
ATOM 631 C CA . ALA A 1 84 ? 15.745 5.399 -8.980 1.00 92.31 84 ALA A CA 1
ATOM 632 C C . ALA A 1 84 ? 15.843 3.969 -9.546 1.00 92.31 84 ALA A C 1
ATOM 634 O O . ALA A 1 84 ? 16.476 3.749 -10.583 1.00 92.31 84 ALA A O 1
ATOM 635 N N . ILE A 1 85 ? 15.250 2.977 -8.874 1.00 92.69 85 ILE A N 1
ATOM 636 C CA . ILE A 1 85 ? 15.145 1.611 -9.404 1.00 92.69 85 ILE A CA 1
ATOM 637 C C . ILE A 1 85 ? 14.148 1.581 -10.564 1.00 92.69 85 ILE A C 1
ATOM 639 O O . ILE A 1 85 ? 14.461 1.026 -11.618 1.00 92.69 85 ILE A O 1
ATOM 643 N N . ALA A 1 86 ? 12.980 2.206 -10.408 1.00 90.81 86 ALA A N 1
ATOM 644 C CA . ALA A 1 86 ? 11.999 2.303 -11.479 1.00 90.81 86 ALA A CA 1
ATOM 645 C C . ALA A 1 86 ? 12.581 3.029 -12.713 1.00 90.81 86 ALA A C 1
ATOM 647 O O . ALA A 1 86 ? 12.469 2.554 -13.841 1.00 90.81 86 ALA A O 1
ATOM 648 N N . GLU A 1 87 ? 13.299 4.130 -12.555 1.00 91.88 87 GLU A N 1
ATOM 649 C CA . GLU A 1 87 ? 13.871 4.873 -13.686 1.00 91.88 87 GLU A CA 1
ATOM 650 C C . GLU A 1 87 ? 14.859 4.055 -14.538 1.00 91.88 87 GLU A C 1
ATOM 652 O O . GLU A 1 87 ? 14.977 4.266 -15.745 1.00 91.88 87 GLU A O 1
ATOM 657 N N . ARG A 1 88 ? 15.540 3.062 -13.954 1.00 92.94 88 ARG A N 1
ATOM 658 C CA . ARG A 1 88 ? 16.474 2.189 -14.693 1.00 92.94 88 ARG A CA 1
ATOM 659 C C . ARG A 1 88 ? 15.782 1.156 -15.578 1.00 92.94 88 ARG A C 1
ATOM 661 O O . ARG A 1 88 ? 16.415 0.593 -16.467 1.00 92.94 88 ARG A O 1
ATOM 668 N N . HIS A 1 89 ? 14.504 0.897 -15.329 1.00 89.50 89 HIS A N 1
ATOM 669 C CA . HIS A 1 89 ? 13.728 -0.174 -15.953 1.00 89.50 89 HIS A CA 1
ATOM 670 C C . HIS A 1 89 ? 12.487 0.363 -16.680 1.00 89.50 89 HIS A C 1
ATOM 672 O O . HIS A 1 89 ? 11.493 -0.345 -16.809 1.00 89.50 89 HIS A O 1
ATOM 678 N N . VAL A 1 90 ? 12.533 1.621 -17.136 1.00 83.44 90 VAL A N 1
ATOM 679 C CA . VAL A 1 90 ? 11.364 2.352 -17.642 1.00 83.44 90 VAL A CA 1
ATOM 680 C C . VAL A 1 90 ? 10.608 1.577 -18.719 1.00 83.44 90 VAL A C 1
ATOM 682 O O . VAL A 1 90 ? 11.040 1.436 -19.862 1.00 83.44 90 VAL A O 1
ATOM 685 N N . ASN A 1 91 ? 9.403 1.165 -18.339 1.00 89.25 91 ASN A N 1
ATOM 686 C CA . ASN A 1 91 ? 8.356 0.662 -19.209 1.00 89.25 91 ASN A CA 1
ATOM 687 C C . ASN A 1 91 ? 7.075 1.431 -18.873 1.00 89.25 91 ASN A C 1
ATOM 689 O O . ASN A 1 91 ? 6.258 1.006 -18.058 1.00 89.25 91 ASN A O 1
ATOM 693 N N . MET A 1 92 ? 6.916 2.610 -19.477 1.00 90.00 92 MET A N 1
ATOM 694 C CA . MET A 1 92 ? 5.824 3.531 -19.141 1.00 90.00 92 MET A CA 1
ATOM 695 C C . MET A 1 92 ? 4.415 2.915 -19.235 1.00 90.00 92 MET A C 1
ATOM 697 O O . MET A 1 92 ? 3.603 3.191 -18.347 1.00 90.00 92 MET A O 1
ATOM 701 N N . PRO A 1 93 ? 4.089 2.079 -20.244 1.00 93.44 93 PRO A N 1
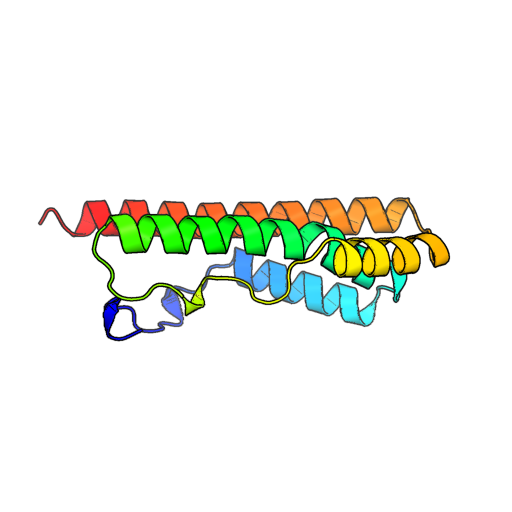ATOM 702 C CA . PRO A 1 93 ? 2.822 1.349 -20.263 1.00 93.44 93 PRO A CA 1
ATOM 703 C C . PRO A 1 93 ? 2.596 0.486 -19.016 1.00 93.44 93 PRO A C 1
ATOM 705 O O . PRO A 1 93 ? 1.540 0.589 -18.388 1.00 93.44 93 PRO A O 1
ATOM 708 N N . MET A 1 94 ? 3.590 -0.315 -18.620 1.00 91.62 94 MET A N 1
ATOM 709 C CA . MET A 1 94 ? 3.496 -1.163 -17.427 1.00 91.62 94 MET A CA 1
ATOM 710 C C . MET A 1 94 ? 3.479 -0.346 -16.138 1.00 91.62 94 MET A C 1
ATOM 712 O O . MET A 1 94 ? 2.713 -0.660 -15.233 1.00 91.62 94 MET A O 1
ATOM 716 N N . TYR A 1 95 ? 4.232 0.749 -16.069 1.00 91.44 95 TYR A N 1
ATOM 717 C CA . TYR A 1 95 ? 4.235 1.644 -14.908 1.00 91.44 95 TYR A CA 1
ATOM 718 C C . TYR A 1 95 ? 2.868 2.24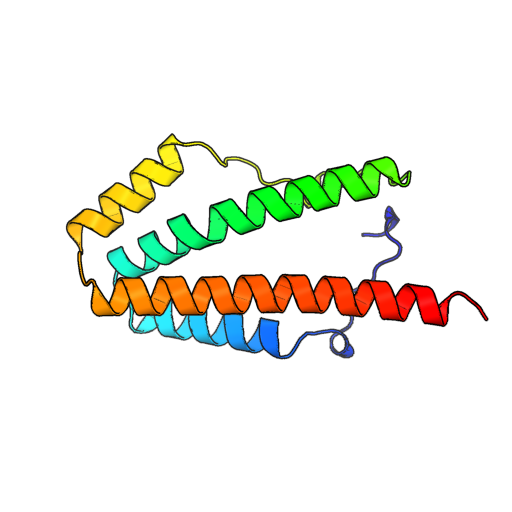1 -14.665 1.00 91.44 95 TYR A C 1
ATOM 720 O O . TYR A 1 95 ? 2.343 2.176 -13.555 1.00 91.44 95 TYR A O 1
ATOM 728 N N . ARG A 1 96 ? 2.251 2.766 -15.724 1.00 92.81 96 ARG A N 1
ATOM 729 C CA . ARG A 1 96 ? 0.900 3.304 -15.640 1.00 92.81 96 ARG A CA 1
ATOM 730 C C . ARG A 1 96 ? -0.098 2.225 -15.237 1.00 92.81 96 ARG A C 1
ATOM 732 O O . ARG A 1 96 ? -0.960 2.493 -14.407 1.00 92.81 96 ARG A O 1
ATOM 739 N N . HIS A 1 97 ? 0.018 1.026 -15.806 1.00 94.12 97 HIS A N 1
ATOM 740 C CA . HIS A 1 97 ? -0.846 -0.094 -15.449 1.00 94.12 97 HIS A CA 1
ATOM 741 C C . HIS A 1 97 ? -0.726 -0.441 -13.958 1.00 94.12 97 HIS A C 1
ATOM 743 O O . HIS A 1 97 ? -1.727 -0.418 -13.245 1.00 94.12 97 HIS A O 1
ATOM 749 N N . VAL A 1 98 ? 0.493 -0.682 -13.470 1.00 93.75 98 VAL A N 1
ATOM 750 C CA . VAL A 1 98 ? 0.753 -1.068 -12.077 1.00 93.75 98 VAL A CA 1
ATOM 751 C C . VAL A 1 98 ? 0.329 0.023 -11.105 1.00 93.75 98 VAL A C 1
ATOM 753 O O . VAL A 1 98 ? -0.372 -0.274 -10.141 1.00 93.75 98 VAL A O 1
ATOM 756 N N . ALA A 1 99 ? 0.675 1.283 -11.375 1.00 91.81 99 ALA A N 1
ATOM 757 C CA . ALA A 1 99 ? 0.299 2.403 -10.520 1.00 91.81 99 ALA A CA 1
ATOM 758 C C . ALA A 1 99 ? -1.228 2.547 -10.401 1.00 91.81 99 ALA A C 1
ATOM 760 O O . ALA A 1 99 ? -1.746 2.676 -9.294 1.00 91.81 99 ALA A O 1
ATOM 761 N N . LEU A 1 100 ? -1.961 2.475 -11.520 1.00 94.25 100 LEU A N 1
ATOM 762 C CA . LEU A 1 100 ? -3.421 2.600 -11.512 1.00 94.25 100 LEU A CA 1
ATOM 763 C C . LEU A 1 100 ? -4.102 1.422 -10.810 1.00 94.25 100 LEU A C 1
ATOM 765 O O . LEU A 1 100 ? -5.055 1.631 -10.060 1.00 94.25 100 LEU A O 1
ATOM 769 N N . VAL A 1 101 ? -3.628 0.194 -11.035 1.00 94.31 101 VAL A N 1
ATOM 770 C CA . VAL A 1 101 ? -4.202 -0.996 -10.394 1.00 94.31 101 VAL A CA 1
ATOM 771 C C . VAL A 1 101 ? -3.906 -1.004 -8.891 1.00 94.31 101 VAL A C 1
ATOM 773 O O . VAL A 1 101 ? -4.816 -1.257 -8.104 1.00 94.31 101 VAL A O 1
ATOM 776 N N . ALA A 1 102 ? -2.688 -0.649 -8.473 1.00 91.81 102 ALA A N 1
ATOM 777 C CA . ALA A 1 102 ? -2.340 -0.514 -7.058 1.00 91.81 102 ALA A CA 1
ATOM 778 C C . ALA A 1 102 ? -3.216 0.542 -6.363 1.00 91.81 102 ALA A C 1
ATOM 780 O O . ALA A 1 102 ? -3.863 0.248 -5.362 1.00 91.81 102 ALA A O 1
ATOM 781 N N . GLN A 1 103 ? -3.342 1.738 -6.950 1.00 91.50 103 GLN A N 1
ATOM 782 C CA . GLN A 1 103 ? -4.203 2.803 -6.421 1.00 91.50 103 GLN A CA 1
ATOM 783 C C . GLN A 1 103 ? -5.684 2.407 -6.377 1.00 91.50 103 GLN A C 1
ATOM 785 O O . GLN A 1 103 ? -6.401 2.786 -5.448 1.00 91.50 103 GLN A O 1
ATOM 790 N N . HIS A 1 104 ? -6.159 1.640 -7.364 1.00 93.12 104 HIS A N 1
ATOM 791 C CA . HIS A 1 104 ? -7.516 1.103 -7.358 1.00 93.12 104 HIS A CA 1
ATOM 792 C C . HIS A 1 104 ? -7.748 0.190 -6.149 1.00 93.12 104 HIS A C 1
ATOM 794 O O . HIS A 1 104 ? -8.733 0.372 -5.430 1.00 93.12 104 HIS A O 1
ATOM 800 N N . TYR A 1 105 ? -6.843 -0.761 -5.908 1.00 92.31 105 TYR A N 1
ATOM 801 C CA . TYR A 1 105 ? -6.957 -1.680 -4.778 1.00 92.31 105 TYR A CA 1
ATOM 802 C C . TYR A 1 105 ? -6.781 -0.983 -3.427 1.00 92.31 105 TYR A C 1
ATOM 804 O O . TYR A 1 105 ? -7.537 -1.278 -2.504 1.00 92.31 105 TYR A O 1
ATOM 812 N N . GLU A 1 106 ? -5.879 -0.007 -3.324 1.00 90.06 106 GLU A N 1
ATOM 813 C CA . GLU A 1 106 ? -5.721 0.833 -2.131 1.00 90.06 106 GLU A CA 1
ATOM 814 C C . GLU A 1 106 ? -7.038 1.555 -1.796 1.00 90.06 106 GLU A C 1
ATOM 816 O O . GLU A 1 106 ? -7.538 1.494 -0.672 1.00 90.06 106 GLU A O 1
ATOM 821 N N . LEU A 1 107 ? -7.683 2.175 -2.790 1.00 90.69 107 LEU A N 1
ATOM 822 C CA . LEU A 1 107 ? -8.983 2.820 -2.600 1.00 90.69 107 LEU A CA 1
ATOM 823 C C . LEU A 1 107 ? -10.085 1.815 -2.233 1.00 90.69 107 LEU A C 1
ATOM 825 O O . LEU A 1 107 ? -10.934 2.110 -1.387 1.00 90.69 107 LEU A O 1
ATOM 829 N N . ALA A 1 108 ? -10.109 0.647 -2.877 1.00 90.69 108 ALA A N 1
ATOM 830 C CA . ALA A 1 108 ? -11.078 -0.402 -2.581 1.00 90.69 108 ALA A CA 1
ATOM 831 C C . ALA A 1 108 ? -10.939 -0.906 -1.135 1.00 90.69 108 ALA A C 1
ATOM 833 O O . ALA A 1 108 ? -11.950 -1.054 -0.444 1.00 90.69 108 ALA A O 1
ATOM 834 N N . PHE A 1 109 ? -9.703 -1.072 -0.657 1.00 88.25 109 PHE A N 1
ATOM 835 C CA . PHE A 1 109 ? -9.391 -1.410 0.728 1.00 88.25 109 PHE A CA 1
ATOM 836 C C . PHE A 1 109 ? -9.931 -0.353 1.700 1.00 88.25 109 PHE A C 1
ATOM 838 O O . PHE A 1 109 ? -10.720 -0.669 2.588 1.00 88.25 109 PHE A O 1
ATOM 845 N N . TRP A 1 110 ? -9.615 0.929 1.503 1.00 87.88 110 TRP A N 1
ATOM 846 C CA . TRP A 1 110 ? -10.103 1.974 2.415 1.00 87.88 110 TRP A CA 1
ATOM 847 C C . TRP A 1 110 ? -11.630 2.115 2.397 1.00 87.88 110 TRP A C 1
ATOM 849 O O . TRP A 1 110 ? -12.254 2.357 3.434 1.00 87.88 110 TRP A O 1
ATOM 859 N N . ARG A 1 111 ? -12.270 1.895 1.242 1.00 88.81 111 ARG A N 1
ATOM 860 C CA . ARG A 1 111 ? -13.736 1.834 1.144 1.00 88.81 111 ARG A CA 1
ATOM 861 C C . ARG A 1 111 ? -14.317 0.650 1.912 1.00 88.81 111 ARG A C 1
ATOM 863 O O . ARG A 1 111 ? -15.368 0.815 2.527 1.00 88.81 111 ARG A O 1
ATOM 870 N N . SER A 1 112 ? -13.682 -0.521 1.883 1.00 84.94 112 SER A N 1
ATOM 871 C CA . SER A 1 112 ? -14.170 -1.689 2.625 1.00 84.94 112 SER A CA 1
ATOM 872 C C . SER A 1 112 ? -14.100 -1.452 4.136 1.00 84.94 112 SER A C 1
ATOM 874 O O . SER A 1 112 ? -15.103 -1.668 4.817 1.00 84.94 112 SER A O 1
ATOM 876 N N . VAL A 1 113 ? -13.001 -0.870 4.630 1.00 81.44 113 VAL A N 1
ATOM 877 C CA . VAL A 1 113 ? -12.847 -0.449 6.033 1.00 81.44 113 VAL A CA 1
ATOM 878 C C . VAL A 1 113 ? -13.942 0.546 6.436 1.00 81.44 113 VAL A C 1
ATOM 880 O O . VAL A 1 113 ? -14.624 0.350 7.442 1.00 81.44 113 VAL A O 1
ATOM 883 N N . ALA A 1 114 ? -14.185 1.581 5.624 1.00 81.75 114 ALA A N 1
ATOM 884 C CA . ALA A 1 114 ? -15.219 2.578 5.908 1.00 81.75 114 ALA A CA 1
ATOM 885 C C . ALA A 1 114 ? -16.643 1.986 5.914 1.00 81.75 114 ALA A C 1
ATOM 887 O O . ALA A 1 114 ? -17.470 2.347 6.755 1.00 81.75 114 ALA A O 1
ATOM 888 N N . ARG A 1 115 ? -16.948 1.058 4.994 1.00 81.81 115 ARG A N 1
ATOM 889 C CA . ARG A 1 115 ? -18.244 0.356 4.959 1.00 81.81 115 ARG A CA 1
ATOM 890 C C . ARG A 1 115 ? -18.446 -0.512 6.199 1.00 81.81 115 ARG A C 1
ATOM 892 O O . ARG A 1 115 ? -19.525 -0.456 6.785 1.00 81.81 115 ARG A O 1
ATOM 899 N N . ALA A 1 116 ? -17.420 -1.257 6.608 1.00 74.00 116 ALA A N 1
ATOM 900 C CA . ALA A 1 116 ? -17.463 -2.079 7.814 1.00 74.00 116 ALA A CA 1
ATOM 901 C C . ALA A 1 116 ? -17.712 -1.221 9.067 1.00 74.00 116 ALA A C 1
ATOM 903 O O . ALA A 1 116 ? -18.589 -1.544 9.867 1.00 74.00 116 ALA A O 1
ATOM 904 N N . ALA A 1 117 ? -17.036 -0.072 9.187 1.00 71.62 117 ALA A N 1
ATOM 905 C CA . ALA A 1 117 ? -17.260 0.871 10.284 1.00 71.62 117 ALA A CA 1
ATOM 906 C C . ALA A 1 117 ? -18.715 1.379 10.334 1.00 71.62 117 ALA A C 1
ATOM 908 O O . ALA A 1 117 ? -19.329 1.418 11.400 1.00 71.62 117 ALA A O 1
ATOM 909 N N . LYS A 1 118 ? -19.303 1.711 9.175 1.00 71.62 118 LYS A N 1
ATOM 910 C CA . LYS A 1 118 ? -20.706 2.147 9.091 1.00 71.62 118 LYS A CA 1
ATOM 911 C C . LYS A 1 118 ? -21.685 1.045 9.509 1.00 71.62 118 LYS A C 1
ATOM 913 O O . LYS A 1 118 ? -22.664 1.335 10.187 1.00 71.62 118 LYS A O 1
ATOM 918 N N . GLN A 1 119 ? -21.445 -0.200 9.102 1.00 69.00 119 GLN A N 1
ATOM 919 C CA . GLN A 1 119 ? -22.305 -1.333 9.459 1.00 69.00 119 GLN A CA 1
ATOM 920 C C . GLN A 1 119 ? -22.234 -1.644 10.958 1.00 69.00 119 GLN A C 1
ATOM 922 O O . GLN A 1 119 ? -23.281 -1.793 11.581 1.00 69.00 119 GLN A O 1
ATOM 927 N N . GLY A 1 120 ? -21.032 -1.630 11.546 1.00 65.75 120 GLY A N 1
ATOM 928 C CA . GLY A 1 120 ? -20.842 -1.795 12.990 1.00 65.75 120 GLY A CA 1
ATOM 929 C C . GLY A 1 120 ? -21.575 -0.732 13.819 1.00 65.75 120 GLY A C 1
ATOM 930 O O . GLY A 1 120 ? -22.218 -1.055 14.817 1.00 65.75 120 GLY A O 1
ATOM 931 N N . ALA A 1 121 ? -21.553 0.528 13.367 1.00 61.69 121 ALA A N 1
ATOM 932 C CA . ALA A 1 121 ? -22.279 1.622 14.015 1.00 61.69 121 ALA A CA 1
ATOM 933 C C . ALA A 1 121 ? -23.811 1.460 13.957 1.00 61.69 121 ALA A C 1
ATOM 935 O O . ALA A 1 121 ? -24.504 1.894 14.873 1.00 61.69 121 ALA A O 1
ATOM 936 N N . LEU A 1 122 ? -24.341 0.838 12.899 1.00 57.34 122 LEU A N 1
ATOM 937 C CA . LEU A 1 122 ? -25.776 0.572 12.748 1.00 57.34 122 LEU A CA 1
ATOM 938 C C . LEU A 1 122 ? -26.234 -0.641 13.571 1.00 57.34 122 LEU A C 1
ATOM 940 O O . LEU A 1 122 ? -27.346 -0.635 14.085 1.00 57.34 122 LEU A O 1
ATOM 944 N N . SER A 1 123 ? -25.388 -1.663 13.728 1.00 59.22 123 SER A N 1
ATOM 945 C CA . SER A 1 123 ? -25.698 -2.847 14.545 1.00 59.22 123 SER A CA 1
ATOM 946 C C . SER A 1 123 ? -25.616 -2.604 16.057 1.00 59.22 123 SER A C 1
ATOM 948 O O . SER A 1 123 ? -26.193 -3.369 16.818 1.00 59.22 123 SER A O 1
ATOM 950 N N . GLY A 1 124 ? -24.908 -1.559 16.499 1.00 53.78 124 GLY A N 1
ATOM 951 C CA . GLY A 1 124 ? -24.755 -1.196 17.915 1.00 53.78 124 GLY A CA 1
ATOM 952 C C . GLY A 1 124 ? -25.843 -0.272 18.484 1.00 53.78 124 GLY A C 1
ATOM 953 O O . GLY A 1 124 ? -25.686 0.202 19.604 1.00 53.78 124 GLY A O 1
ATOM 954 N N . GLN A 1 125 ? -26.908 0.025 17.728 1.00 46.09 125 GLN A N 1
ATOM 955 C CA . GLN A 1 125 ? -28.057 0.843 18.167 1.00 46.09 125 GLN A CA 1
ATOM 956 C C . GLN A 1 125 ? -29.296 0.003 18.555 1.00 46.09 125 GLN A C 1
ATOM 958 O O . GLN A 1 125 ? -30.412 0.522 18.534 1.00 46.09 125 GLN A O 1
ATOM 963 N N . GLY A 1 126 ? -29.114 -1.284 18.871 1.00 38.16 126 GLY A N 1
ATOM 964 C CA . GLY A 1 126 ? -30.172 -2.216 19.289 1.00 38.16 126 GLY A CA 1
ATOM 965 C C . GLY A 1 126 ? -30.115 -2.566 20.766 1.00 38.16 126 GLY A C 1
ATOM 966 O O . GLY A 1 126 ? -28.984 -2.683 21.289 1.00 38.16 126 GLY A O 1
#

pLDDT: mean 85.09, std 10.42, range [38.16, 96.38]

Radius of gyration: 17.15 Å; chains: 1; bounding box: 47×26×45 Å